Protein AF-A0A3N4JZD0-F1 (afdb_monomer)

Sequence (58 aa):
IKHPYLEAAFNITFFHTNPQPFYTLARFLHPGQFTIMVLHAFISLMAKKNLVPEYGHS

InterPro domains:
  IPR026591 Sirtuin, catalytic core small domain superfamily [G3DSA:3.30.1600.10] (3-36)
  IPR029035 DHS-like NAD/FAD-binding domain superfamily [SSF52467] (3-52)

Structure (mmCIF, N/CA/C/O backbone):
data_AF-A0A3N4JZD0-F1
#
_entry.id   AF-A0A3N4JZD0-F1
#
loop_
_atom_site.group_PDB
_atom_site.id
_atom_site.type_symbol
_atom_site.label_atom_id
_atom_site.label_alt_id
_atom_site.label_comp_id
_atom_site.label_asym_id
_atom_site.label_entity_id
_atom_site.label_seq_id
_atom_site.pdbx_PDB_ins_code
_atom_site.Cartn_x
_atom_site.Cartn_y
_atom_site.Cartn_z
_atom_site.occupancy
_atom_site.B_iso_or_equiv
_atom_site.auth_seq_id
_atom_site.auth_comp_id
_atom_site.auth_asym_id
_atom_site.auth_atom_id
_atom_site.pdbx_PDB_model_num
ATOM 1 N N . ILE A 1 1 ? 15.958 -8.551 4.476 1.00 41.06 1 ILE A N 1
ATOM 2 C CA . ILE A 1 1 ? 16.366 -8.749 3.063 1.00 41.06 1 ILE A CA 1
ATOM 3 C C . ILE A 1 1 ? 15.506 -7.813 2.219 1.00 41.06 1 ILE A C 1
ATOM 5 O O . ILE A 1 1 ? 14.300 -8.011 2.175 1.00 41.06 1 ILE A O 1
ATOM 9 N N . LYS A 1 2 ? 16.083 -6.746 1.652 1.00 46.16 2 LYS A N 1
ATOM 10 C CA . LYS A 1 2 ? 15.369 -5.822 0.756 1.00 46.16 2 LYS A CA 1
ATOM 11 C C . LYS A 1 2 ? 15.249 -6.499 -0.607 1.00 46.16 2 LYS A C 1
ATOM 13 O O . LYS A 1 2 ? 16.267 -6.779 -1.231 1.00 46.16 2 LYS A O 1
ATOM 18 N N . HIS A 1 3 ? 14.030 -6.814 -1.035 1.00 55.91 3 HIS A N 1
ATOM 19 C CA . HIS A 1 3 ? 13.799 -7.407 -2.349 1.00 55.91 3 HIS A CA 1
ATOM 20 C C . HIS A 1 3 ? 13.680 -6.261 -3.366 1.00 55.91 3 HIS A C 1
ATOM 22 O O . HIS A 1 3 ? 12.712 -5.502 -3.281 1.00 55.91 3 HIS A O 1
ATOM 28 N N . PRO A 1 4 ? 14.616 -6.103 -4.320 1.00 61.66 4 PRO A N 1
ATOM 29 C CA . PRO A 1 4 ? 14.613 -4.961 -5.243 1.00 61.66 4 PRO A CA 1
ATOM 30 C C . PRO A 1 4 ? 13.325 -4.887 -6.081 1.00 61.66 4 PRO A C 1
ATOM 32 O O . PRO A 1 4 ? 12.904 -3.810 -6.485 1.00 61.66 4 PRO A O 1
ATOM 35 N N . TYR A 1 5 ? 12.653 -6.026 -6.273 1.00 62.69 5 TYR A N 1
ATOM 36 C CA . TYR A 1 5 ? 11.432 -6.142 -7.069 1.00 62.69 5 TYR A CA 1
ATOM 37 C C . TYR A 1 5 ? 10.150 -5.681 -6.370 1.00 62.69 5 TYR A C 1
ATOM 39 O O . TYR A 1 5 ? 9.214 -5.290 -7.062 1.00 62.69 5 TYR A O 1
ATOM 47 N N . LEU A 1 6 ? 10.078 -5.725 -5.032 1.00 74.12 6 LEU A N 1
ATOM 48 C CA . LEU A 1 6 ? 8.832 -5.374 -4.341 1.00 74.12 6 LEU A CA 1
ATOM 49 C C . LEU A 1 6 ? 8.591 -3.864 -4.414 1.00 74.12 6 LEU A C 1
ATOM 51 O O . LEU A 1 6 ? 7.512 -3.432 -4.791 1.00 74.12 6 LEU A O 1
ATOM 55 N N . GLU A 1 7 ? 9.626 -3.068 -4.130 1.00 79.06 7 GLU A N 1
ATOM 56 C CA . GLU A 1 7 ? 9.575 -1.612 -4.301 1.00 79.06 7 GLU A CA 1
ATOM 57 C C . GLU A 1 7 ? 9.456 -1.226 -5.785 1.00 79.06 7 GLU A C 1
ATOM 59 O O . GLU A 1 7 ? 8.718 -0.302 -6.119 1.00 79.06 7 GLU A O 1
ATOM 64 N N . ALA A 1 8 ? 10.111 -1.963 -6.694 1.00 83.81 8 ALA A N 1
ATOM 65 C CA . ALA A 1 8 ? 10.014 -1.706 -8.133 1.00 83.81 8 ALA A CA 1
ATOM 66 C C . ALA A 1 8 ? 8.596 -1.909 -8.689 1.00 83.81 8 ALA A C 1
ATOM 68 O O . ALA A 1 8 ? 8.199 -1.176 -9.590 1.00 83.81 8 ALA A O 1
ATOM 69 N N . ALA A 1 9 ? 7.803 -2.832 -8.129 1.00 85.44 9 ALA A N 1
ATOM 70 C CA . ALA A 1 9 ? 6.399 -3.003 -8.507 1.00 85.44 9 ALA A CA 1
ATOM 71 C C . ALA A 1 9 ? 5.550 -1.738 -8.261 1.00 85.44 9 ALA A C 1
ATOM 73 O O . ALA A 1 9 ? 4.496 -1.592 -8.874 1.00 85.44 9 ALA A O 1
ATOM 74 N N . PHE A 1 10 ? 6.016 -0.819 -7.405 1.00 89.38 10 PHE A N 1
ATOM 75 C CA . PHE A 1 10 ? 5.383 0.474 -7.136 1.00 89.38 10 PHE A CA 1
ATOM 76 C C . PHE A 1 10 ? 6.005 1.645 -7.919 1.00 89.38 10 PHE A C 1
ATOM 78 O O . PHE A 1 10 ? 5.563 2.782 -7.773 1.00 89.38 10 PHE A O 1
ATOM 85 N N . ASN A 1 11 ? 7.023 1.407 -8.753 1.00 91.69 11 ASN A N 1
ATOM 86 C CA . ASN A 1 11 ? 7.620 2.446 -9.591 1.00 91.69 11 ASN A CA 1
ATOM 87 C C . ASN A 1 11 ? 6.811 2.632 -10.888 1.00 91.69 11 ASN A C 1
ATOM 89 O O . ASN A 1 11 ? 6.615 1.684 -11.648 1.00 91.69 11 ASN A O 1
ATOM 93 N N . ILE A 1 12 ? 6.387 3.869 -11.174 1.00 91.44 12 ILE A N 1
ATOM 94 C CA . ILE A 1 12 ? 5.543 4.180 -12.339 1.00 91.44 12 ILE A CA 1
ATOM 95 C C . ILE A 1 12 ? 6.233 3.876 -13.678 1.00 91.44 12 ILE A C 1
ATOM 97 O O . ILE A 1 12 ? 5.632 3.282 -14.570 1.00 91.44 12 ILE A O 1
ATOM 101 N N . THR A 1 13 ? 7.518 4.204 -13.814 1.00 92.44 13 THR A N 1
ATOM 102 C CA . THR A 1 13 ? 8.301 3.944 -15.031 1.00 92.44 13 THR A CA 1
ATOM 103 C C . THR A 1 13 ? 8.479 2.443 -15.256 1.00 92.44 13 THR A C 1
ATOM 105 O O . THR A 1 13 ? 8.366 1.953 -16.382 1.00 92.44 13 THR A O 1
ATOM 108 N N . PHE A 1 14 ? 8.707 1.689 -14.179 1.00 89.56 14 PHE A N 1
ATOM 109 C CA . PHE A 1 14 ? 8.777 0.231 -14.235 1.00 89.56 14 PHE A CA 1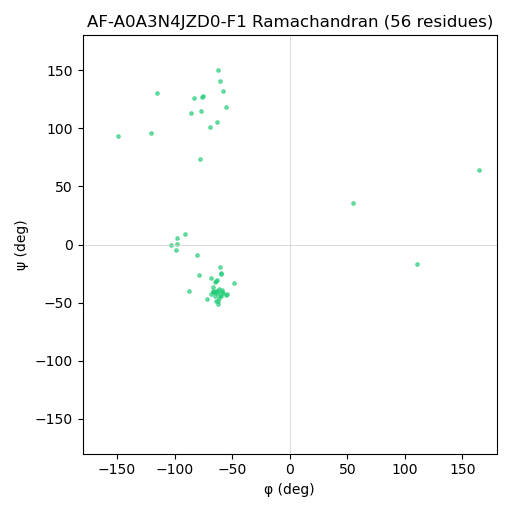
ATOM 110 C C . PHE A 1 14 ? 7.428 -0.382 -14.629 1.00 89.56 14 PHE A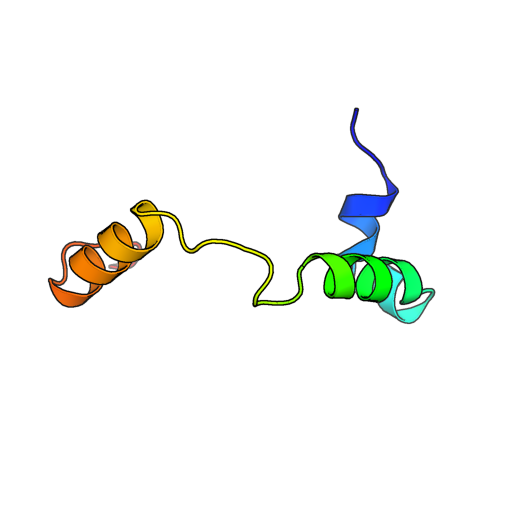 C 1
ATOM 112 O O . PHE A 1 14 ? 7.400 -1.273 -15.474 1.00 89.56 14 PHE A O 1
ATOM 119 N N . PHE A 1 15 ? 6.313 0.137 -14.102 1.00 92.81 15 PHE A N 1
ATOM 120 C CA . PHE A 1 15 ? 4.963 -0.325 -14.435 1.00 92.81 15 PHE A CA 1
ATOM 121 C C . PHE A 1 15 ? 4.662 -0.231 -15.936 1.00 92.81 15 PHE A C 1
ATOM 123 O O . PHE A 1 15 ? 4.122 -1.176 -16.507 1.00 92.81 15 PHE A O 1
ATOM 130 N N . HIS A 1 16 ? 5.067 0.859 -16.596 1.00 94.12 16 HIS A N 1
ATOM 131 C CA . HIS A 1 16 ? 4.902 1.009 -18.047 1.00 94.12 16 HIS A CA 1
ATOM 132 C C . HIS A 1 16 ? 5.682 -0.035 -18.860 1.00 94.12 16 HIS A C 1
ATOM 134 O O . HIS A 1 16 ? 5.243 -0.413 -19.943 1.00 94.12 16 HIS A O 1
ATOM 140 N N . THR A 1 17 ? 6.822 -0.505 -18.347 1.00 94.12 17 THR A N 1
ATOM 141 C CA . THR A 1 17 ? 7.681 -1.486 -19.033 1.00 94.12 17 THR A CA 1
ATOM 142 C C . THR A 1 17 ? 7.270 -2.929 -18.725 1.00 94.12 17 THR A C 1
ATOM 144 O O . THR A 1 17 ? 7.292 -3.785 -19.605 1.00 94.12 17 THR A O 1
ATOM 147 N N . ASN A 1 18 ? 6.904 -3.216 -17.474 1.00 91.31 18 ASN A N 1
ATOM 148 C CA . ASN A 1 18 ? 6.462 -4.531 -17.025 1.00 91.31 18 ASN A CA 1
ATOM 149 C C . ASN A 1 18 ? 5.443 -4.408 -15.872 1.00 91.31 18 ASN A C 1
ATOM 151 O O . ASN A 1 18 ? 5.834 -4.370 -14.703 1.00 91.31 18 ASN A O 1
ATOM 155 N N . PRO A 1 19 ? 4.131 -4.401 -16.161 1.00 93.88 19 PRO A N 1
ATOM 156 C CA . PRO A 1 19 ? 3.097 -4.239 -15.136 1.00 93.88 19 PRO A CA 1
ATOM 157 C C . PRO A 1 19 ? 2.783 -5.534 -14.362 1.00 93.88 19 PRO A C 1
ATOM 159 O O . PRO A 1 19 ? 2.053 -5.508 -13.368 1.00 93.88 19 PRO A O 1
ATOM 162 N N . GLN A 1 20 ? 3.306 -6.689 -14.792 1.00 93.12 20 GLN A N 1
ATOM 163 C CA . GLN A 1 20 ? 2.964 -7.997 -14.219 1.00 93.12 20 GLN A CA 1
ATOM 164 C C . GLN A 1 20 ? 3.271 -8.119 -12.710 1.00 93.12 20 GLN A C 1
ATOM 166 O O . GLN A 1 20 ? 2.435 -8.684 -11.994 1.00 93.12 20 GLN A O 1
ATOM 171 N N . PRO A 1 21 ? 4.386 -7.582 -12.173 1.00 91.62 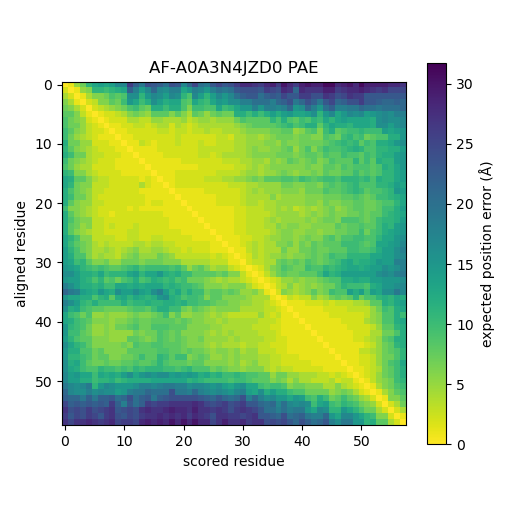21 PRO A N 1
ATOM 172 C CA . PRO A 1 21 ? 4.661 -7.619 -10.736 1.00 91.62 21 PRO A CA 1
ATOM 173 C C . PRO A 1 21 ? 3.619 -6.860 -9.906 1.00 91.62 21 PRO A C 1
ATOM 175 O O . PRO A 1 21 ? 3.178 -7.376 -8.880 1.00 91.62 21 PRO A O 1
ATOM 178 N N . PHE A 1 22 ? 3.154 -5.698 -10.383 1.00 91.69 22 PHE A N 1
ATOM 179 C CA . PHE A 1 22 ? 2.085 -4.945 -9.724 1.00 91.69 22 PHE A CA 1
ATOM 180 C C . PHE A 1 22 ? 0.783 -5.746 -9.693 1.00 91.69 22 PHE A C 1
ATOM 182 O O . PHE A 1 22 ? 0.209 -5.934 -8.627 1.00 91.69 22 PHE A O 1
ATOM 189 N N . TYR A 1 23 ? 0.334 -6.283 -10.834 1.00 91.81 23 TYR A N 1
ATOM 190 C CA 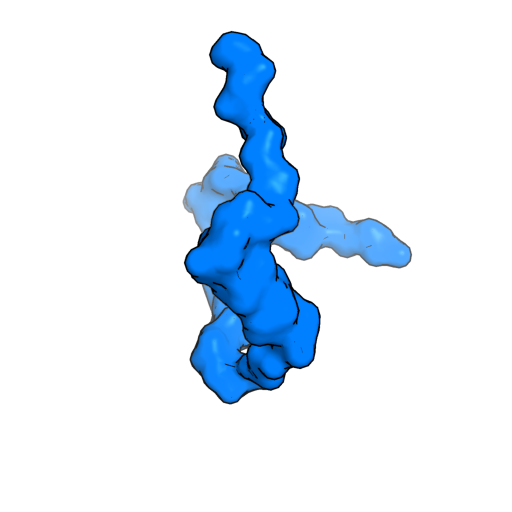. TYR A 1 23 ? -0.913 -7.057 -10.877 1.00 91.81 23 TYR A CA 1
ATOM 191 C C . TYR A 1 23 ? -0.845 -8.351 -10.069 1.00 9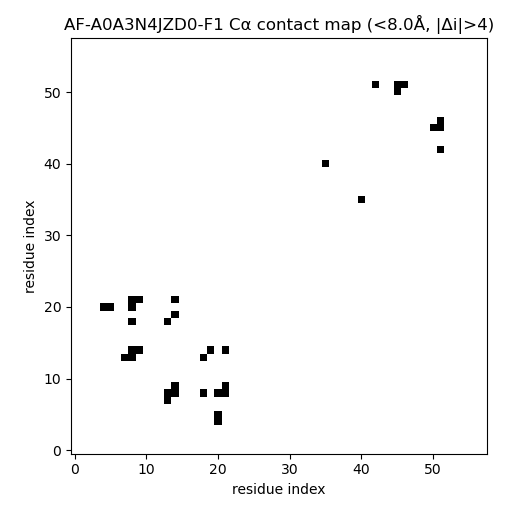1.81 23 TYR A C 1
ATOM 193 O O . TYR A 1 23 ? -1.854 -8.785 -9.516 1.00 91.81 23 TYR A O 1
ATOM 201 N N . THR A 1 24 ? 0.330 -8.974 -9.994 1.00 90.69 24 THR A N 1
ATOM 202 C CA . THR A 1 24 ? 0.543 -10.161 -9.160 1.00 90.69 24 THR A CA 1
ATOM 203 C C . THR A 1 24 ? 0.359 -9.801 -7.689 1.00 90.69 24 THR A C 1
ATOM 205 O O . THR A 1 24 ? -0.407 -10.459 -6.993 1.00 90.69 24 THR A O 1
ATOM 208 N N . LEU A 1 25 ? 0.989 -8.713 -7.237 1.00 88.62 25 LEU A N 1
ATOM 209 C CA . LEU A 1 25 ? 0.847 -8.221 -5.871 1.00 88.62 25 LEU A CA 1
A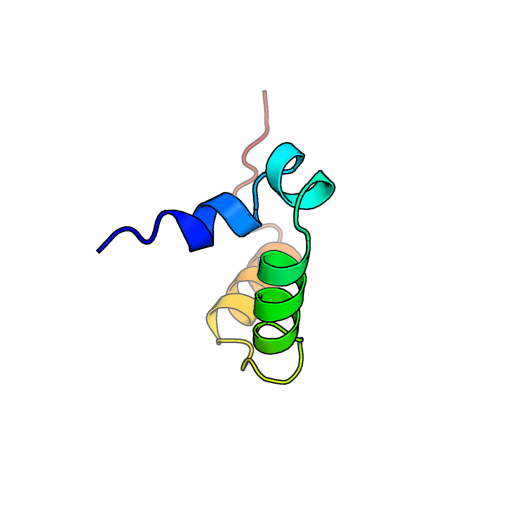TOM 210 C C . LEU A 1 25 ? -0.583 -7.755 -5.566 1.00 88.62 25 LEU A C 1
ATOM 212 O O . LEU A 1 25 ? -1.129 -8.114 -4.528 1.00 88.62 25 LEU A O 1
ATOM 216 N N . ALA A 1 26 ? -1.209 -7.013 -6.481 1.00 89.94 26 ALA A N 1
ATOM 217 C CA . ALA A 1 26 ? -2.566 -6.506 -6.320 1.00 89.94 26 ALA A CA 1
ATOM 218 C C . ALA A 1 26 ? -3.551 -7.640 -6.026 1.00 89.94 26 ALA A C 1
ATOM 220 O O . ALA A 1 26 ? -4.327 -7.520 -5.087 1.00 89.94 26 ALA A O 1
ATOM 221 N N . ARG A 1 27 ? -3.458 -8.775 -6.736 1.00 87.12 27 ARG A N 1
ATOM 222 C CA . ARG A 1 27 ? -4.308 -9.949 -6.472 1.00 87.12 27 ARG A CA 1
ATOM 223 C C . ARG A 1 27 ? -4.162 -10.489 -5.050 1.00 87.12 27 ARG A C 1
ATOM 225 O O . ARG A 1 27 ? -5.171 -10.833 -4.449 1.00 87.12 27 ARG A O 1
ATOM 232 N N . PHE A 1 28 ? -2.943 -10.547 -4.510 1.00 83.88 28 PHE A N 1
ATOM 233 C CA . PHE A 1 28 ? -2.721 -10.949 -3.114 1.00 83.88 28 PHE A CA 1
ATOM 234 C C . PHE A 1 28 ? -3.262 -9.921 -2.118 1.00 83.88 28 PHE A C 1
ATOM 236 O O . PHE A 1 28 ? -3.648 -10.288 -1.016 1.00 83.88 28 PHE A O 1
ATOM 243 N N . LEU A 1 29 ? -3.293 -8.643 -2.501 1.00 85.56 29 LEU A N 1
ATOM 244 C CA . LEU A 1 29 ? -3.799 -7.537 -1.689 1.00 85.56 29 LEU A CA 1
ATOM 245 C C . LEU A 1 29 ? -5.296 -7.256 -1.904 1.00 85.56 29 LEU A C 1
ATOM 247 O O . LEU A 1 29 ? -5.800 -6.249 -1.403 1.00 85.56 29 LEU A O 1
ATOM 251 N N . HIS A 1 30 ? -6.023 -8.117 -2.626 1.00 84.94 30 HIS A N 1
ATOM 252 C CA . HIS A 1 30 ? -7.442 -7.893 -2.882 1.00 84.94 30 HIS A CA 1
ATOM 253 C C . HIS A 1 30 ? -8.237 -7.778 -1.565 1.00 84.94 30 HIS A C 1
ATOM 255 O O . HIS A 1 30 ? -8.100 -8.622 -0.668 1.00 84.94 30 HIS A O 1
ATOM 261 N N . PRO A 1 31 ? -9.093 -6.744 -1.433 1.00 81.12 31 PRO A N 1
ATOM 262 C CA . PRO A 1 31 ? -9.937 -6.582 -0.259 1.00 81.12 31 PRO A CA 1
ATOM 263 C C . PRO A 1 31 ? -10.869 -7.792 -0.115 1.00 81.12 31 PRO A C 1
ATOM 265 O O . PRO A 1 31 ? -11.376 -8.325 -1.099 1.00 81.12 31 PRO A O 1
ATOM 268 N N . GLY A 1 32 ? -11.071 -8.237 1.125 1.00 80.12 32 GLY A N 1
ATOM 269 C CA . GLY A 1 32 ? -11.804 -9.468 1.449 1.00 80.12 32 GLY A CA 1
ATOM 270 C C . GLY A 1 32 ? -10.924 -10.595 1.996 1.00 80.12 32 GLY A C 1
ATOM 271 O O . GLY A 1 32 ? -11.447 -11.498 2.639 1.00 80.12 32 GLY A O 1
ATOM 272 N N . GLN A 1 33 ? -9.599 -10.518 1.824 1.00 71.50 33 GLN A N 1
ATOM 273 C CA . GLN A 1 33 ? -8.645 -11.451 2.449 1.00 71.50 33 GLN A CA 1
ATOM 274 C C . GLN A 1 33 ? -7.985 -10.902 3.725 1.00 71.50 33 GLN A C 1
ATOM 276 O O . GLN A 1 33 ? -7.259 -11.625 4.405 1.00 71.50 33 GLN A O 1
ATOM 281 N N . PHE A 1 34 ? -8.249 -9.639 4.073 1.00 79.38 34 PHE A N 1
ATOM 282 C CA . PHE A 1 34 ? -7.659 -8.966 5.230 1.00 79.38 34 PHE A CA 1
ATOM 283 C C . PHE A 1 34 ? -8.723 -8.624 6.260 1.00 79.38 34 PHE A C 1
ATOM 285 O O . PHE A 1 34 ? -9.738 -7.999 5.949 1.00 79.38 34 PHE A O 1
ATOM 292 N N . THR A 1 35 ? -8.458 -8.988 7.509 1.00 78.44 35 THR A N 1
ATOM 293 C CA . THR A 1 35 ? -9.296 -8.589 8.633 1.00 78.44 35 THR A CA 1
ATOM 294 C C . THR A 1 35 ? -9.022 -7.131 8.975 1.00 78.44 35 THR A C 1
ATOM 296 O O . THR A 1 35 ? -7.879 -6.743 9.231 1.00 78.44 35 THR A O 1
ATOM 299 N N . ILE A 1 36 ? -10.077 -6.318 9.033 1.00 78.31 36 ILE A N 1
ATOM 300 C CA . ILE A 1 36 ? -9.991 -4.964 9.580 1.00 78.31 36 ILE A CA 1
ATOM 301 C C . ILE A 1 36 ? -9.613 -5.082 11.063 1.00 78.31 36 ILE A C 1
ATOM 303 O O . ILE A 1 36 ? -10.421 -5.467 11.902 1.00 78.31 36 ILE A O 1
ATOM 307 N N . MET A 1 37 ? -8.358 -4.774 11.389 1.00 87.62 37 MET A N 1
ATOM 308 C CA . MET A 1 37 ? -7.867 -4.761 12.770 1.00 87.62 37 MET A CA 1
ATOM 309 C C . MET A 1 37 ? -8.617 -3.722 13.620 1.00 87.62 37 MET A C 1
ATOM 311 O O . MET 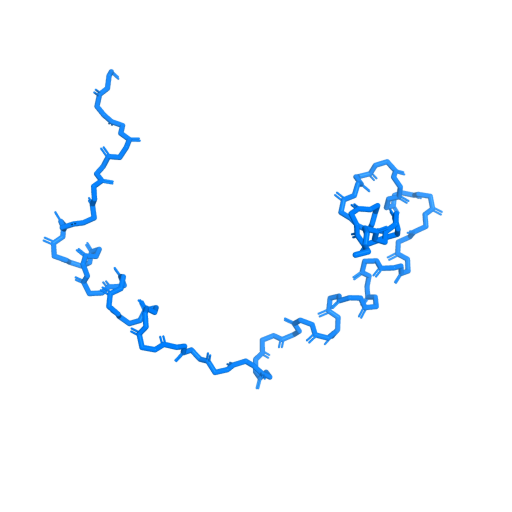A 1 37 ? -8.990 -2.669 13.102 1.00 87.62 37 MET A O 1
ATOM 315 N N . VAL A 1 38 ? -8.746 -3.972 14.934 1.00 89.31 38 VAL A N 1
ATOM 316 C CA . VAL A 1 38 ? -9.357 -3.053 15.927 1.00 89.31 38 VAL A CA 1
ATOM 317 C C . VAL A 1 38 ? -8.812 -1.623 15.810 1.00 89.31 38 VAL A C 1
ATOM 319 O O . VAL A 1 38 ? -9.558 -0.659 15.973 1.00 89.31 38 VAL A O 1
ATOM 322 N N . LEU A 1 39 ? -7.539 -1.474 15.435 1.00 89.56 39 LEU A N 1
ATOM 323 C CA . LEU A 1 39 ? -6.908 -0.184 15.159 1.00 89.56 39 LEU A CA 1
ATOM 324 C C . LEU A 1 39 ? -7.662 0.659 14.113 1.00 89.56 39 LEU A C 1
ATOM 326 O O . LEU A 1 39 ? -7.842 1.852 14.324 1.00 89.56 39 LEU A O 1
ATOM 330 N N . HIS A 1 40 ? -8.151 0.069 13.018 1.00 88.75 40 HIS A N 1
ATOM 331 C CA . HIS A 1 40 ? -8.900 0.811 11.995 1.00 88.75 40 HIS A CA 1
ATOM 332 C C . HIS A 1 40 ? -10.213 1.368 12.550 1.00 88.75 40 HIS A C 1
ATOM 334 O O . HIS A 1 40 ? -10.585 2.504 12.251 1.00 88.75 40 HIS A O 1
ATOM 340 N N . ALA A 1 41 ? -10.908 0.583 13.379 1.00 90.00 41 ALA A N 1
ATOM 341 C CA . ALA A 1 41 ? -12.133 1.017 14.041 1.00 90.00 41 ALA A CA 1
ATOM 342 C C . ALA A 1 41 ? -11.846 2.139 15.048 1.00 90.00 41 ALA A C 1
ATOM 344 O O . ALA A 1 41 ? -12.583 3.123 15.094 1.00 90.00 41 ALA A O 1
ATOM 345 N N . PHE A 1 42 ? -10.745 2.030 15.796 1.00 91.81 42 PHE A N 1
ATOM 346 C CA . PHE A 1 42 ? -10.288 3.066 16.718 1.00 91.81 42 PHE A CA 1
ATOM 347 C C . PHE A 1 42 ? -9.953 4.378 15.992 1.00 91.81 42 PHE A C 1
ATOM 349 O O . PHE A 1 42 ? -10.481 5.425 16.359 1.00 91.81 42 PHE A O 1
ATOM 356 N N . ILE A 1 43 ? -9.169 4.327 14.908 1.00 89.81 43 ILE A N 1
ATOM 357 C CA . ILE A 1 43 ? -8.851 5.500 14.074 1.00 89.81 43 ILE A CA 1
ATOM 358 C C . ILE A 1 43 ? -10.127 6.111 13.482 1.00 89.81 43 ILE A C 1
ATOM 360 O O . ILE A 1 43 ? -10.320 7.323 13.554 1.00 89.81 43 ILE A O 1
ATOM 364 N N . SER A 1 44 ? -11.044 5.282 12.975 1.00 90.81 44 SER A N 1
ATOM 365 C CA . SER A 1 44 ? -12.335 5.746 12.447 1.00 90.81 44 SER A CA 1
ATOM 366 C C . SER A 1 44 ? -13.183 6.439 13.517 1.00 90.81 44 SER A C 1
ATOM 368 O O . SER A 1 44 ? -13.857 7.428 13.235 1.00 90.81 44 SER A O 1
ATOM 370 N N . LEU A 1 45 ? -13.163 5.936 14.755 1.00 93.06 45 LEU A N 1
ATOM 371 C CA . LEU A 1 45 ? -13.864 6.545 15.883 1.00 93.06 45 LEU A CA 1
ATOM 372 C C . LEU A 1 45 ? -13.232 7.879 16.289 1.00 93.06 45 LEU A C 1
ATOM 374 O O . LEU A 1 45 ? -13.964 8.832 16.545 1.00 93.06 45 LEU A O 1
ATOM 378 N N . MET A 1 46 ? -11.900 7.963 16.331 1.00 93.38 46 MET A N 1
ATOM 379 C CA . MET A 1 46 ? -11.198 9.221 16.599 1.00 93.38 46 MET A CA 1
ATOM 380 C C . MET A 1 46 ? -11.525 10.270 15.535 1.00 93.38 46 MET A C 1
ATOM 382 O O . MET A 1 46 ? -11.828 11.406 15.890 1.00 93.38 46 MET A O 1
ATOM 386 N N . ALA A 1 47 ? -11.543 9.886 14.254 1.00 90.69 47 ALA A N 1
ATOM 387 C CA . ALA A 1 47 ? -11.876 10.791 13.154 1.00 90.69 47 ALA A CA 1
ATOM 388 C C . ALA A 1 47 ? -13.309 11.326 13.288 1.00 90.69 47 ALA A C 1
ATOM 390 O O . ALA A 1 47 ? -13.528 12.529 13.233 1.00 90.69 47 ALA A O 1
ATOM 391 N N . LYS A 1 48 ? -14.278 10.447 13.588 1.00 92.50 48 LYS A N 1
ATOM 392 C CA . LYS A 1 48 ? -15.677 10.837 13.851 1.00 92.50 48 LYS A CA 1
ATOM 393 C C . LYS A 1 48 ? -15.838 11.799 15.029 1.00 92.50 48 LYS A C 1
ATOM 395 O O . LYS A 1 48 ? -16.838 12.505 15.097 1.00 92.50 48 LYS A O 1
ATOM 400 N N . LYS A 1 49 ? -14.900 11.787 15.976 1.00 93.50 49 LYS A N 1
ATOM 401 C CA . LYS A 1 49 ? -14.908 12.650 17.161 1.00 93.50 49 LYS A CA 1
ATOM 402 C C . LYS A 1 49 ? -14.018 13.892 17.014 1.00 93.50 49 LYS A C 1
ATOM 404 O O . LYS A 1 49 ? -13.878 14.613 17.994 1.00 93.50 49 LYS A O 1
ATOM 409 N N . ASN A 1 50 ? -13.427 14.138 15.839 1.00 85.44 50 ASN A N 1
ATOM 410 C CA . ASN A 1 50 ? -12.437 15.202 15.607 1.00 85.44 50 ASN A CA 1
ATOM 411 C C . ASN A 1 50 ? -11.238 15.130 16.576 1.00 85.44 50 ASN A C 1
ATOM 413 O O . ASN A 1 50 ? -10.719 16.143 17.027 1.00 85.44 50 ASN A O 1
ATOM 417 N N . LEU A 1 51 ? -10.824 13.910 16.935 1.00 88.06 51 LEU A N 1
ATOM 418 C CA . LEU A 1 51 ? -9.697 13.645 17.840 1.00 88.06 51 LEU A CA 1
ATOM 419 C C . LEU A 1 51 ? -8.436 13.188 17.096 1.00 88.06 51 LEU A C 1
ATOM 421 O O . LEU A 1 51 ? -7.423 12.891 17.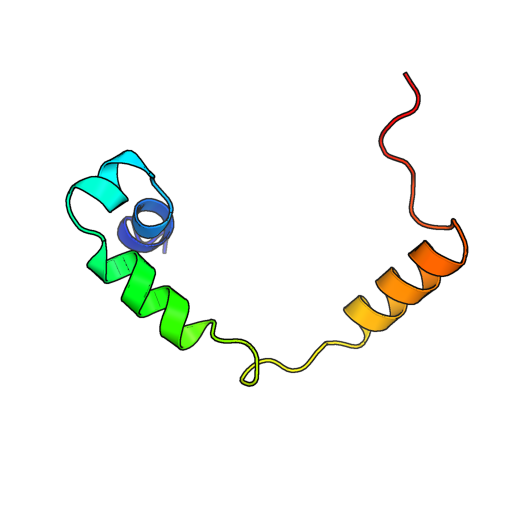726 1.00 88.06 51 LEU A O 1
ATOM 425 N N . VAL A 1 52 ? -8.498 13.073 15.767 1.00 81.69 52 VAL A N 1
ATOM 426 C CA . VAL A 1 52 ? -7.307 12.814 14.953 1.00 81.69 52 VAL A CA 1
ATOM 427 C C . VAL A 1 52 ? -6.519 14.119 14.878 1.00 81.69 52 VAL A C 1
ATOM 429 O O . VAL A 1 52 ? -7.116 15.133 14.524 1.00 81.69 52 VAL A O 1
ATOM 432 N N . PRO A 1 53 ? -5.214 14.122 15.202 1.00 78.31 53 PRO A N 1
ATOM 433 C CA . PRO A 1 53 ? -4.392 15.314 15.062 1.00 78.31 53 PRO A CA 1
ATOM 434 C C . PRO A 1 53 ? -4.471 15.836 13.625 1.00 78.31 53 PRO A C 1
ATOM 436 O O . PRO A 1 53 ? -4.094 15.134 12.684 1.00 78.31 53 PRO A O 1
ATOM 439 N N . GLU A 1 54 ? -4.972 17.056 13.453 1.00 72.88 54 GLU A N 1
ATOM 440 C CA . GLU A 1 54 ? -4.874 17.765 12.184 1.00 72.88 54 GLU A CA 1
ATOM 441 C C . GLU A 1 54 ? -3.403 18.127 11.966 1.00 72.88 54 GLU A C 1
ATOM 443 O O . GLU A 1 54 ? -2.874 19.072 12.549 1.00 72.88 54 GLU A O 1
ATOM 448 N N . TYR A 1 55 ? -2.705 17.360 11.133 1.00 66.31 55 TYR A N 1
ATOM 449 C CA . TYR A 1 55 ? -1.405 17.774 10.618 1.00 66.31 55 TYR A CA 1
ATOM 450 C C . TYR A 1 55 ? -1.633 18.791 9.494 1.00 66.31 55 TYR A C 1
ATOM 452 O O . TYR A 1 55 ? -1.516 18.460 8.317 1.00 66.31 55 TYR A O 1
ATOM 460 N N . GLY A 1 56 ? -2.026 20.015 9.862 1.00 63.03 56 GLY A N 1
ATOM 461 C CA . GLY A 1 56 ? -2.276 21.079 8.893 1.00 63.03 56 GLY A CA 1
ATOM 462 C C . GLY A 1 56 ? -3.067 22.272 9.419 1.00 63.03 56 GLY A C 1
ATOM 463 O O . GLY A 1 56 ? -4.137 22.555 8.901 1.00 63.03 56 GLY A O 1
ATOM 464 N N . HIS A 1 57 ? -2.513 23.011 10.382 1.00 53.09 57 HIS A N 1
ATOM 465 C CA . HIS A 1 57 ? -2.774 24.448 10.479 1.00 53.09 57 HIS A CA 1
ATOM 466 C C . HIS A 1 57 ? -1.429 25.179 10.362 1.00 53.09 57 HIS A C 1
ATOM 468 O O . HIS A 1 57 ? -0.650 25.279 11.310 1.00 53.09 57 HIS A O 1
ATOM 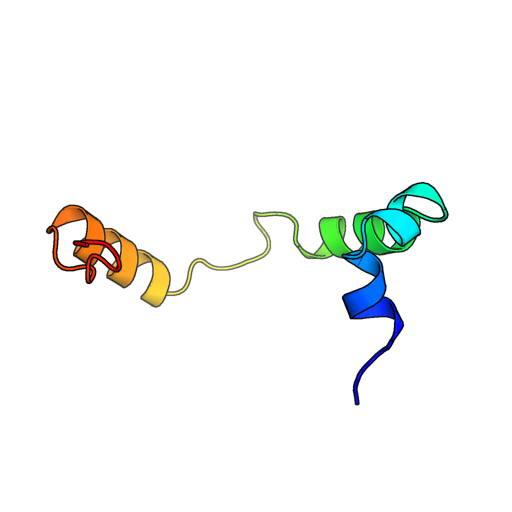474 N N . SER A 1 58 ? -1.128 25.620 9.144 1.00 45.78 58 SER A N 1
ATOM 475 C CA . SER A 1 58 ? -0.168 26.674 8.807 1.00 45.78 58 SER A CA 1
ATOM 476 C C . SER A 1 58 ? -0.803 27.518 7.718 1.00 45.78 58 SER A C 1
ATOM 478 O O . SER A 1 58 ? -1.375 26.904 6.791 1.00 45.78 58 SER A O 1
#

Solvent-accessible surface area (backbone atoms only — not comparable to full-atom values): 3769 Å² total; per-residue (Å²): 135,89,59,76,62,67,64,40,40,72,32,70,73,46,34,78,76,54,46,63,60,33,56,55,50,48,62,77,64,42,90,84,80,65,79,84,51,70,65,59,57,52,51,53,51,31,51,77,64,73,64,54,84,75,90,75,87,128

pLDDT: mean 82.31, std 13.32, range [41.06, 94.12]

Secondary structure (DSSP, 8-state):
---HHHHHTT-HHHHHH--HHHHHHHHHT-TTSS---HHHHHHHHHHHTT-S--S---

Radius of gyration: 17.29 Å; Cα contacts (8 Å, |Δi|>4): 18; chains: 1; bounding box: 32×38×37 Å

Mean predicted aligned error: 8.68 Å

Organism: NCBI:txid1336337

Foldseek 3Di:
DDDPLVVLCVDPVSCVVPNVSVVVVVVVVDPPVDDPDPVNVVVVVCVVVVNPDPPDDD